Protein AF-A0A258UIR5-F1 (afdb_monomer_lite)

pLDDT: mean 78.23, std 16.19, range [40.22, 96.06]

Secondary structure (DSSP, 8-state):
--TT-TTS-THHHH-PPPHHHHTTSHHHHHHHHHHHHHHT-----S--SS-S---------

Radius of gyration: 15.94 Å; chains: 1; bounding box: 28×33×34 Å

Sequence (61 aa):
MIFGQPERPAFCASLQPSLEMCGESQTQAFAWLTRLEQLTQPTLPDSLEQLPLVANQRQVP

Foldseek 3Di:
DCPPDPVPDPVVVVDDDDCVQCPPDVVSNVVNVVVVCVVPPDPDDDDPPDDPPPVDPPDDD

Structure (mmCIF, N/CA/C/O backbone):
data_AF-A0A258UIR5-F1
#
_entry.id   AF-A0A258UIR5-F1
#
loop_
_atom_site.group_PDB
_atom_site.id
_atom_site.type_symbol
_atom_site.label_atom_id
_atom_site.label_alt_id
_atom_site.label_comp_id
_atom_site.label_asym_id
_atom_site.label_entity_id
_atom_site.label_seq_id
_atom_site.pdbx_PDB_ins_code
_atom_site.Cartn_x
_atom_site.Cartn_y
_atom_site.Cartn_z
_atom_site.occupancy
_atom_site.B_iso_or_equiv
_atom_site.auth_seq_id
_atom_site.auth_comp_id
_atom_site.auth_asym_id
_atom_site.auth_atom_id
_atom_site.pdbx_PDB_model_num
ATOM 1 N N . MET A 1 1 ? -1.260 -16.750 4.822 1.00 60.34 1 MET A N 1
ATOM 2 C CA . MET A 1 1 ? -0.243 -16.542 3.767 1.00 60.34 1 MET A CA 1
ATOM 3 C C . MET A 1 1 ? -0.924 -16.815 2.427 1.00 60.34 1 MET A C 1
ATOM 5 O O . MET A 1 1 ? -1.254 -17.959 2.175 1.00 60.34 1 MET A O 1
ATOM 9 N N . ILE A 1 2 ? -1.259 -15.783 1.641 1.00 74.19 2 ILE A N 1
ATOM 10 C CA . ILE A 1 2 ? -2.009 -15.914 0.363 1.00 74.19 2 ILE A CA 1
ATOM 11 C C . ILE A 1 2 ? -1.131 -15.649 -0.876 1.00 74.19 2 ILE A C 1
ATOM 13 O O . ILE A 1 2 ? -1.537 -15.849 -2.016 1.00 74.19 2 ILE A O 1
ATOM 17 N N . PHE A 1 3 ? 0.093 -15.162 -0.677 1.00 77.25 3 PHE A N 1
ATOM 18 C CA . PHE A 1 3 ? 1.031 -14.876 -1.759 1.00 77.25 3 PHE A CA 1
ATOM 19 C C . PHE A 1 3 ? 1.681 -16.180 -2.245 1.00 77.25 3 PHE A C 1
ATOM 21 O O . PHE A 1 3 ? 2.145 -16.962 -1.423 1.00 77.25 3 PHE A O 1
ATOM 28 N N . GLY A 1 4 ? 1.706 -16.410 -3.563 1.00 74.00 4 GLY A N 1
ATOM 29 C CA . GLY A 1 4 ? 2.309 -17.603 -4.183 1.00 74.00 4 GLY A CA 1
ATOM 30 C C . GLY A 1 4 ? 1.401 -18.837 -4.280 1.00 74.00 4 GLY A C 1
ATOM 31 O O . GLY A 1 4 ? 1.797 -19.833 -4.873 1.00 74.00 4 GLY A O 1
ATOM 32 N N . GLN A 1 5 ? 0.185 -18.763 -3.740 1.00 85.19 5 GLN A N 1
ATOM 33 C CA . GLN A 1 5 ? -0.820 -19.824 -3.811 1.00 85.19 5 GLN A CA 1
ATOM 34 C C . GLN A 1 5 ? -1.521 -19.840 -5.185 1.00 85.19 5 GLN A C 1
ATOM 36 O O . GLN A 1 5 ? -1.847 -18.762 -5.689 1.00 85.19 5 GLN A O 1
ATOM 41 N N . PRO A 1 6 ? -1.811 -21.014 -5.778 1.00 83.69 6 PRO A N 1
ATOM 42 C CA . PRO A 1 6 ? -2.520 -21.111 -7.059 1.00 83.69 6 PRO A CA 1
ATOM 43 C C . PRO A 1 6 ? -3.965 -20.599 -6.980 1.00 83.69 6 PRO A C 1
ATOM 45 O O . PRO A 1 6 ? -4.522 -20.183 -7.993 1.00 83.69 6 PRO A O 1
ATOM 48 N N . GLU A 1 7 ? -4.565 -20.577 -5.785 1.00 87.56 7 GLU A N 1
ATOM 49 C CA . GLU A 1 7 ? -5.897 -20.009 -5.557 1.00 87.56 7 GLU A CA 1
ATOM 50 C C . GLU A 1 7 ? -5.916 -18.478 -5.662 1.00 87.56 7 GLU A C 1
ATOM 52 O O . GLU A 1 7 ? -6.991 -17.892 -5.792 1.00 87.56 7 GLU A O 1
ATOM 57 N N . ARG A 1 8 ? -4.753 -17.808 -5.610 1.00 87.81 8 ARG A N 1
ATOM 58 C CA . ARG A 1 8 ? -4.664 -16.363 -5.832 1.00 87.81 8 ARG A CA 1
ATOM 59 C C . ARG A 1 8 ? -4.925 -16.084 -7.316 1.00 87.81 8 ARG A C 1
ATOM 61 O O . ARG A 1 8 ? -4.093 -16.452 -8.147 1.00 87.81 8 ARG A O 1
ATOM 68 N N . PRO A 1 9 ? -6.012 -15.374 -7.671 1.00 87.44 9 PRO A N 1
ATOM 69 C CA . PRO A 1 9 ? -6.298 -15.075 -9.066 1.00 87.44 9 PRO A CA 1
ATOM 70 C C . PRO A 1 9 ? -5.149 -14.305 -9.723 1.00 87.44 9 PRO A C 1
ATOM 72 O O . PRO A 1 9 ? -4.565 -13.404 -9.113 1.00 87.44 9 PRO A O 1
ATOM 75 N N . ALA A 1 10 ? -4.866 -14.607 -10.993 1.00 85.06 10 ALA A N 1
ATOM 76 C CA . ALA A 1 10 ? -3.776 -13.978 -11.741 1.00 85.06 10 ALA A CA 1
ATOM 77 C C . ALA A 1 10 ? -3.864 -12.438 -11.750 1.00 85.06 10 ALA A C 1
ATOM 79 O O . ALA A 1 10 ? -2.839 -11.760 -11.690 1.00 85.06 10 ALA A O 1
ATOM 80 N N . PHE A 1 11 ? -5.078 -11.871 -11.735 1.00 85.38 11 PHE A N 1
ATOM 81 C CA . PHE A 1 11 ? -5.264 -10.417 -11.720 1.00 85.38 11 PHE A CA 1
ATOM 82 C C . PHE A 1 11 ? -4.694 -9.753 -10.455 1.00 85.38 11 PHE A C 1
ATOM 84 O O . PHE A 1 11 ? -4.252 -8.607 -10.491 1.00 85.38 11 PHE A O 1
ATOM 91 N N . CYS A 1 12 ? -4.653 -10.467 -9.323 1.00 83.75 12 CYS A N 1
ATOM 92 C CA . CYS A 1 12 ? -4.079 -9.935 -8.089 1.00 83.75 12 CYS A CA 1
ATOM 93 C C . CYS A 1 12 ? -2.565 -9.703 -8.210 1.00 83.75 12 CYS A C 1
ATOM 95 O O . CYS A 1 12 ? -1.989 -9.031 -7.358 1.00 83.75 12 CYS A O 1
ATOM 97 N N . ALA A 1 13 ? -1.900 -10.308 -9.199 1.00 81.50 13 ALA A N 1
ATOM 98 C CA . ALA A 1 13 ? -0.502 -10.037 -9.529 1.00 81.50 13 ALA A CA 1
ATOM 99 C C . ALA A 1 13 ? -0.351 -8.947 -10.606 1.00 81.50 13 ALA A C 1
ATOM 101 O O . ALA A 1 13 ? 0.723 -8.368 -10.730 1.00 81.50 13 ALA A O 1
ATOM 102 N N . SER A 1 14 ? -1.409 -8.649 -11.367 1.00 83.56 14 SER A N 1
ATOM 103 C CA . SER A 1 14 ? -1.394 -7.623 -12.414 1.00 83.56 14 SER A CA 1
ATOM 104 C C . SER A 1 14 ? -1.871 -6.250 -11.942 1.00 83.56 14 SER A C 1
ATOM 106 O O . SER A 1 14 ? -1.820 -5.302 -12.722 1.00 83.56 14 SER A O 1
ATOM 108 N N . LEU A 1 15 ? -2.369 -6.128 -10.707 1.00 86.06 15 LEU A N 1
ATOM 109 C CA . LEU A 1 15 ? -2.832 -4.855 -10.162 1.00 86.06 15 LEU A CA 1
ATOM 110 C C . LEU A 1 15 ? -1.651 -3.881 -10.043 1.00 86.06 15 LEU A C 1
ATOM 112 O O . LEU A 1 15 ? -0.766 -4.066 -9.209 1.00 86.06 15 LEU A O 1
ATOM 116 N N . GLN A 1 16 ? -1.648 -2.855 -10.889 1.00 84.88 16 GLN A N 1
ATOM 117 C CA . GLN A 1 16 ? -0.695 -1.750 -10.830 1.00 84.88 16 GLN A CA 1
ATOM 118 C C . GLN A 1 16 ? -1.281 -0.615 -9.983 1.00 84.88 16 GLN A C 1
ATOM 120 O O . GLN A 1 16 ? -2.490 -0.373 -10.052 1.00 84.88 16 GLN A O 1
ATOM 125 N N . PRO A 1 17 ? -0.460 0.098 -9.199 1.00 82.81 17 PRO A N 1
ATOM 126 C CA . PRO A 1 17 ? -0.926 1.293 -8.515 1.00 82.81 17 PRO A CA 1
ATOM 127 C C . PRO A 1 17 ? -1.273 2.399 -9.525 1.00 82.81 17 PRO A C 1
ATOM 129 O O . PRO A 1 17 ? -0.607 2.550 -10.550 1.00 82.81 17 PRO A O 1
ATOM 132 N N . SER A 1 18 ? -2.320 3.177 -9.243 1.00 88.44 18 SER A N 1
ATOM 133 C CA . SER A 1 18 ? -2.727 4.311 -10.079 1.00 88.44 18 SER A CA 1
ATOM 134 C C . SER A 1 18 ? -2.038 5.612 -9.649 1.00 88.44 18 SER A C 1
ATOM 136 O O . SER A 1 18 ? -1.539 5.731 -8.528 1.00 88.44 18 SER A O 1
ATOM 138 N N . LEU A 1 19 ? -2.061 6.624 -10.524 1.00 91.75 19 LEU A N 1
ATOM 139 C CA . LEU A 1 19 ? -1.562 7.967 -10.201 1.00 91.75 19 LEU A CA 1
ATOM 140 C C . LEU A 1 19 ? -2.300 8.584 -9.002 1.00 91.75 19 LEU A C 1
ATOM 142 O O . LEU A 1 19 ? -1.683 9.252 -8.185 1.00 91.75 19 LEU A O 1
ATOM 146 N N . GLU A 1 20 ? -3.600 8.316 -8.863 1.00 87.38 20 GLU A N 1
ATOM 147 C CA . GLU A 1 20 ? -4.402 8.758 -7.715 1.00 87.38 20 GLU A CA 1
ATOM 148 C C . GLU A 1 20 ? -3.878 8.186 -6.387 1.00 87.38 20 GLU A C 1
ATOM 150 O O . GLU A 1 20 ? -3.928 8.859 -5.363 1.00 87.38 20 GLU A O 1
ATOM 155 N N . MET A 1 21 ? -3.335 6.963 -6.407 1.00 82.25 21 MET A N 1
ATOM 156 C CA . MET A 1 21 ? -2.783 6.307 -5.220 1.00 82.25 21 MET A CA 1
ATOM 157 C C . MET A 1 21 ? -1.331 6.705 -4.929 1.00 82.25 21 MET A C 1
ATOM 159 O O . MET A 1 21 ? -0.948 6.805 -3.766 1.00 82.25 21 MET A O 1
ATOM 163 N N . CYS A 1 22 ? -0.501 6.866 -5.964 1.00 87.75 22 CYS A N 1
ATOM 164 C CA . CYS A 1 22 ? 0.942 7.070 -5.799 1.00 87.75 22 CYS A CA 1
ATOM 165 C C . CYS A 1 22 ? 1.404 8.526 -5.925 1.00 87.75 22 CYS A C 1
ATOM 167 O O . CYS A 1 22 ? 2.478 8.859 -5.425 1.00 87.75 22 CYS A O 1
ATOM 169 N N . GLY A 1 23 ? 0.639 9.389 -6.591 1.00 91.12 23 GLY A N 1
ATOM 170 C CA . GLY A 1 23 ? 1.115 10.708 -6.995 1.00 91.12 23 GLY A CA 1
ATOM 171 C C . GLY A 1 23 ? 2.351 10.632 -7.900 1.00 91.12 23 GLY A C 1
ATOM 172 O O . GLY A 1 23 ? 2.641 9.606 -8.519 1.00 91.12 23 GLY A O 1
ATOM 173 N N . GLU A 1 24 ? 3.097 11.731 -7.976 1.00 95.19 24 GLU A N 1
ATOM 174 C CA . GLU A 1 24 ? 4.282 11.838 -8.847 1.00 95.19 24 GLU A CA 1
ATOM 175 C C . GLU A 1 24 ? 5.593 11.441 -8.150 1.00 95.19 24 GLU A C 1
ATOM 177 O O . GLU A 1 24 ? 6.657 11.430 -8.769 1.00 95.19 24 GLU A O 1
ATOM 182 N N . SER A 1 25 ? 5.552 11.136 -6.850 1.00 94.06 25 SER A N 1
ATOM 183 C CA . SER A 1 25 ? 6.748 10.783 -6.087 1.00 94.06 25 SER A CA 1
ATOM 184 C C . SER A 1 25 ? 6.462 9.793 -4.967 1.00 94.06 25 SER A C 1
ATOM 186 O O . SER A 1 25 ? 5.363 9.724 -4.420 1.00 94.06 25 SER A O 1
ATOM 188 N N . GLN A 1 26 ? 7.504 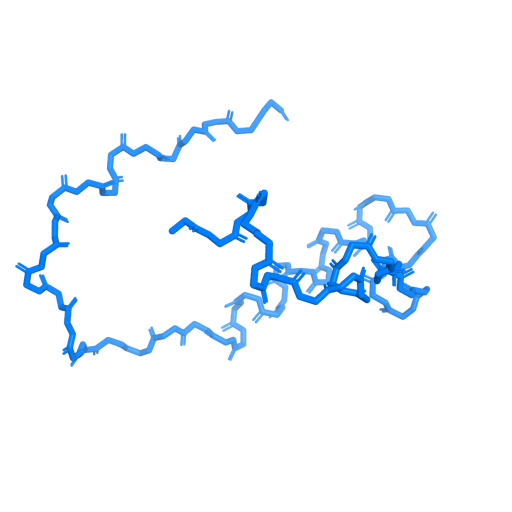9.067 -4.560 1.00 92.38 26 GLN A N 1
ATOM 189 C CA . GLN A 1 26 ? 7.447 8.154 -3.420 1.00 92.38 26 GLN A CA 1
ATOM 190 C C . GLN A 1 26 ? 6.949 8.852 -2.140 1.00 92.38 26 GLN A C 1
ATOM 192 O O . GLN A 1 26 ? 6.158 8.282 -1.394 1.00 92.38 26 GLN A O 1
ATOM 197 N N . THR A 1 27 ? 7.368 10.098 -1.895 1.00 96.06 27 THR A N 1
ATOM 198 C CA . THR A 1 27 ? 6.916 10.885 -0.738 1.00 96.06 27 THR A CA 1
ATOM 199 C C . THR A 1 27 ? 5.406 11.125 -0.760 1.00 96.06 27 THR A C 1
ATOM 201 O O . THR A 1 27 ? 4.763 11.021 0.283 1.00 96.06 27 THR A O 1
ATOM 204 N N . GLN A 1 28 ? 4.828 11.413 -1.933 1.00 94.56 28 GLN A N 1
ATOM 205 C CA . GLN A 1 28 ? 3.379 11.592 -2.074 1.00 94.56 28 GLN A CA 1
ATOM 206 C C . GLN A 1 28 ? 2.633 10.277 -1.818 1.00 94.56 28 GLN A C 1
ATOM 208 O O . GLN A 1 28 ? 1.664 10.273 -1.058 1.00 94.56 28 GLN A O 1
ATOM 213 N N . ALA A 1 29 ? 3.128 9.163 -2.368 1.00 93.81 29 ALA A N 1
ATOM 214 C CA . ALA A 1 29 ? 2.559 7.836 -2.135 1.00 93.81 29 ALA A CA 1
ATOM 215 C C . ALA A 1 29 ? 2.513 7.488 -0.639 1.00 93.81 29 ALA A C 1
ATOM 217 O O . ALA A 1 29 ? 1.476 7.066 -0.129 1.00 93.81 29 ALA A O 1
ATOM 218 N N . PHE A 1 30 ? 3.614 7.705 0.088 1.00 94.19 30 PHE A N 1
ATOM 219 C CA . PHE A 1 30 ? 3.646 7.442 1.527 1.00 94.19 30 PHE A CA 1
ATOM 220 C C . PHE A 1 30 ? 2.700 8.351 2.309 1.00 94.19 30 PHE A C 1
ATOM 222 O O . PHE A 1 30 ? 1.972 7.856 3.165 1.00 94.19 30 PHE A O 1
ATOM 229 N N . ALA A 1 31 ? 2.640 9.648 1.990 1.00 93.94 31 ALA A N 1
ATOM 230 C CA . ALA A 1 31 ? 1.695 10.558 2.635 1.00 93.94 31 ALA A CA 1
ATOM 231 C C . ALA A 1 31 ? 0.232 10.113 2.435 1.00 93.94 31 ALA A C 1
ATOM 233 O O . ALA A 1 31 ? -0.577 10.199 3.363 1.00 93.94 31 ALA A O 1
ATOM 234 N N . TRP A 1 32 ? -0.101 9.601 1.246 1.00 92.31 32 TRP A N 1
ATOM 235 C CA . TRP A 1 32 ? -1.420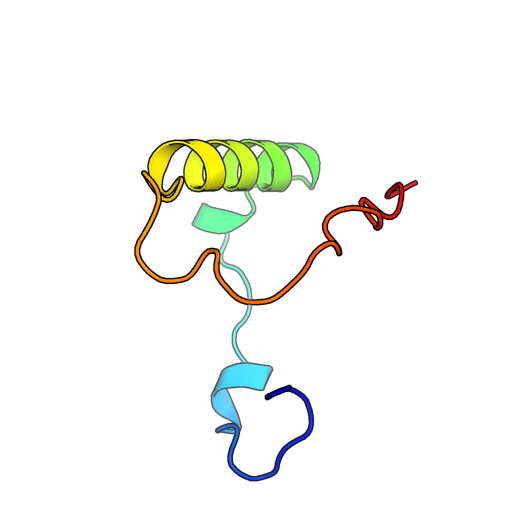 9.046 0.952 1.00 92.31 32 TRP A CA 1
ATOM 236 C C . TRP A 1 32 ? -1.716 7.774 1.757 1.00 92.31 32 TRP A C 1
ATOM 238 O O . TRP A 1 32 ? -2.751 7.696 2.420 1.00 92.31 32 TRP A O 1
ATOM 248 N N . LEU A 1 33 ? -0.794 6.806 1.762 1.00 92.56 33 LEU A N 1
ATOM 249 C CA . LEU A 1 33 ? -0.940 5.562 2.525 1.00 92.56 33 LEU A CA 1
ATOM 250 C C . LEU A 1 33 ? -1.092 5.826 4.029 1.00 92.56 33 LEU A C 1
ATOM 252 O O . LEU A 1 33 ? -2.020 5.301 4.638 1.00 92.56 33 LEU A O 1
ATOM 256 N N . THR A 1 34 ? -0.269 6.707 4.608 1.00 94.12 34 THR A N 1
ATOM 257 C CA . THR A 1 34 ? -0.370 7.087 6.028 1.00 94.12 34 THR A CA 1
ATOM 258 C C . THR A 1 34 ? -1.739 7.677 6.363 1.00 94.12 34 THR A C 1
ATOM 260 O O . THR A 1 34 ? -2.305 7.385 7.417 1.00 94.12 34 THR A O 1
ATOM 263 N N . ARG A 1 35 ? -2.312 8.488 5.464 1.00 93.62 35 ARG A N 1
ATOM 264 C CA . ARG A 1 35 ? -3.665 9.022 5.651 1.00 93.62 35 ARG A CA 1
ATOM 265 C C . ARG A 1 35 ? -4.710 7.906 5.664 1.00 93.62 35 ARG A C 1
ATOM 267 O O . ARG A 1 35 ? -5.602 7.933 6.508 1.00 93.62 35 ARG A O 1
ATOM 274 N N . LEU A 1 36 ? -4.623 6.950 4.739 1.00 93.19 36 LEU A N 1
ATOM 275 C CA . LEU A 1 36 ? -5.559 5.824 4.687 1.00 93.19 36 LEU A CA 1
ATOM 276 C C . LEU A 1 36 ? -5.464 4.963 5.944 1.00 93.19 36 LEU A C 1
ATOM 278 O O . LEU A 1 36 ? -6.493 4.687 6.550 1.00 93.19 36 LEU A O 1
ATOM 282 N N . GLU A 1 37 ? -4.249 4.624 6.377 1.00 94.25 37 GLU A N 1
ATOM 283 C CA . GLU A 1 37 ? -4.015 3.856 7.602 1.00 94.25 37 GLU A CA 1
ATOM 284 C C . GLU A 1 37 ? -4.686 4.500 8.814 1.00 94.25 37 GLU A C 1
ATOM 286 O O . GLU A 1 37 ? -5.331 3.796 9.583 1.00 94.25 37 GLU A O 1
ATOM 291 N N . GLN A 1 38 ? -4.589 5.828 8.959 1.00 94.12 38 GLN A N 1
ATOM 292 C CA . GLN A 1 38 ? -5.259 6.583 10.024 1.00 94.12 38 GLN A CA 1
ATOM 293 C C . GLN A 1 38 ? -6.788 6.519 9.926 1.00 94.12 38 GLN A C 1
ATOM 295 O O . GLN A 1 38 ? -7.463 6.341 10.938 1.00 94.12 38 GLN A O 1
ATOM 300 N N . LEU A 1 39 ? -7.336 6.661 8.717 1.00 95.06 39 LEU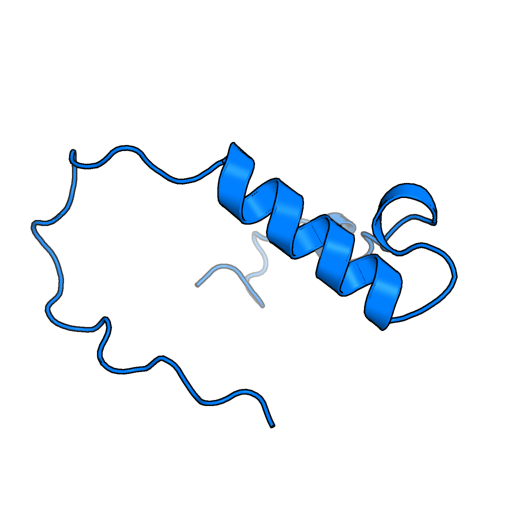 A N 1
ATOM 301 C CA . LEU A 1 39 ? -8.783 6.638 8.487 1.00 95.06 39 LEU A CA 1
ATOM 302 C C . LEU A 1 39 ? -9.394 5.245 8.668 1.00 95.06 39 LEU A C 1
ATOM 304 O O . LEU A 1 39 ? -10.563 5.141 9.032 1.00 95.06 39 LEU A O 1
ATOM 308 N N . THR A 1 40 ? -8.625 4.187 8.412 1.00 91.88 40 THR A N 1
ATOM 309 C CA . THR A 1 40 ? -9.087 2.796 8.492 1.00 91.88 40 THR A CA 1
ATOM 310 C C . THR A 1 40 ? -8.544 2.059 9.714 1.00 91.88 40 THR A C 1
ATOM 312 O O . THR A 1 40 ? -8.534 0.826 9.714 1.00 91.88 40 THR A O 1
ATOM 315 N N . GLN A 1 41 ? -8.060 2.771 10.742 1.00 90.88 41 GLN A N 1
ATOM 316 C CA . GLN A 1 41 ? -7.564 2.112 11.951 1.00 90.88 41 GLN A CA 1
ATOM 317 C C . GLN A 1 41 ? -8.667 1.248 12.576 1.00 90.88 41 GLN A C 1
ATOM 319 O O . GLN A 1 41 ? -9.793 1.722 12.764 1.00 90.88 41 GLN A O 1
ATOM 324 N N . PRO A 1 42 ? -8.366 -0.014 12.923 1.00 83.75 42 PRO A N 1
ATOM 325 C CA . PRO A 1 42 ? -9.324 -0.861 13.609 1.00 83.75 42 PRO A CA 1
ATOM 326 C C . PRO A 1 42 ? -9.574 -0.309 15.015 1.00 83.75 42 PRO A C 1
ATOM 328 O O . PRO A 1 42 ? -8.636 0.003 15.743 1.00 83.75 42 PRO A O 1
ATOM 331 N N . THR A 1 43 ? -10.837 -0.225 15.428 1.00 80.56 43 THR A N 1
ATOM 332 C CA . THR A 1 43 ? -11.193 0.332 16.745 1.00 80.56 43 THR A CA 1
ATOM 333 C C . THR A 1 43 ? -10.860 -0.605 17.925 1.00 80.56 43 THR A C 1
ATOM 335 O O . THR A 1 43 ? -10.715 -0.115 19.033 1.00 80.56 43 THR A O 1
ATOM 338 N N . LEU A 1 44 ? -10.648 -1.909 17.677 1.00 72.94 44 LEU A N 1
ATOM 339 C CA . LEU A 1 44 ? -10.400 -3.024 18.624 1.00 72.94 44 LEU A CA 1
ATOM 340 C C . LEU A 1 44 ? -11.410 -3.200 19.800 1.00 72.94 44 LEU A C 1
ATOM 342 O O . LEU A 1 44 ? -11.834 -2.212 20.392 1.00 72.94 44 LEU A O 1
ATOM 346 N N . PRO A 1 45 ? -11.727 -4.448 20.239 1.00 62.12 45 PRO A N 1
ATOM 347 C CA . PRO A 1 45 ? -11.271 -5.750 19.730 1.00 62.12 45 PRO A CA 1
ATOM 348 C C . PRO A 1 45 ? -12.408 -6.735 19.388 1.00 62.12 45 PRO A C 1
ATOM 350 O O . PRO A 1 45 ? -13.446 -6.728 20.030 1.00 62.12 45 PRO A O 1
ATOM 353 N N . ASP A 1 46 ? -12.160 -7.670 18.464 1.00 58.03 46 ASP A N 1
ATOM 354 C CA . ASP A 1 46 ? -12.896 -8.951 18.483 1.00 58.03 46 ASP A CA 1
ATOM 355 C C . ASP A 1 46 ? -12.025 -10.190 18.201 1.00 58.03 46 ASP A C 1
ATOM 357 O O . ASP A 1 46 ? -12.524 -11.297 18.055 1.00 58.03 46 ASP A O 1
ATOM 361 N N . SER A 1 47 ? -10.694 -10.053 18.168 1.00 53.00 47 SER A N 1
ATOM 362 C CA . SER A 1 47 ? -9.756 -11.191 18.215 1.00 53.00 47 SER A CA 1
ATOM 363 C C . SER A 1 47 ? -8.353 -10.729 18.633 1.00 53.00 47 SER A C 1
ATOM 365 O O . SER A 1 47 ? -7.393 -10.847 17.878 1.00 53.00 47 SER A O 1
ATOM 367 N N . LEU A 1 48 ? -8.222 -10.179 19.845 1.00 62.34 48 LEU A N 1
ATOM 368 C CA . LEU A 1 48 ? -6.918 -10.005 20.510 1.00 62.34 48 LEU A CA 1
ATOM 369 C C . LEU A 1 48 ? -6.433 -11.284 21.218 1.00 62.34 48 LEU A C 1
ATOM 371 O O . LEU A 1 48 ? -5.432 -11.244 21.924 1.00 62.34 48 LEU A O 1
ATOM 375 N N . GLU A 1 49 ? -7.094 -12.430 21.042 1.00 57.22 49 GLU A N 1
ATOM 376 C CA . GLU A 1 49 ? -6.719 -13.646 21.776 1.00 57.22 49 GLU A CA 1
ATOM 377 C C . GLU A 1 49 ? -5.536 -14.434 21.196 1.00 57.22 49 GLU A C 1
ATOM 379 O O . GLU A 1 49 ? -5.101 -15.397 21.822 1.00 57.22 49 GLU A O 1
ATOM 384 N N . GLN A 1 50 ? -4.940 -14.054 20.058 1.00 54.81 50 GLN A N 1
ATOM 385 C CA . GLN A 1 50 ? -3.781 -14.787 19.524 1.00 54.81 50 GLN A CA 1
ATOM 386 C C . GLN A 1 50 ? -2.740 -13.868 18.872 1.00 54.81 50 GLN A C 1
ATOM 388 O O . GLN A 1 50 ? -2.636 -13.811 17.651 1.00 54.81 50 GLN A O 1
ATOM 393 N N . LEU A 1 51 ? -1.922 -13.186 19.686 1.00 53.81 51 LEU A N 1
ATOM 394 C CA . LEU A 1 51 ? -0.463 -13.424 19.760 1.00 53.81 51 LEU A CA 1
ATOM 395 C C . LEU A 1 51 ? 0.304 -12.244 20.405 1.00 53.81 51 LEU A C 1
ATOM 397 O O . LEU A 1 51 ? 0.097 -11.089 20.033 1.00 53.81 51 LEU A O 1
ATOM 401 N N . PRO A 1 52 ? 1.300 -12.521 21.272 1.00 49.38 52 PRO A N 1
ATOM 402 C CA . PRO A 1 52 ? 2.218 -11.536 21.853 1.00 49.38 52 PRO A CA 1
ATOM 403 C C . 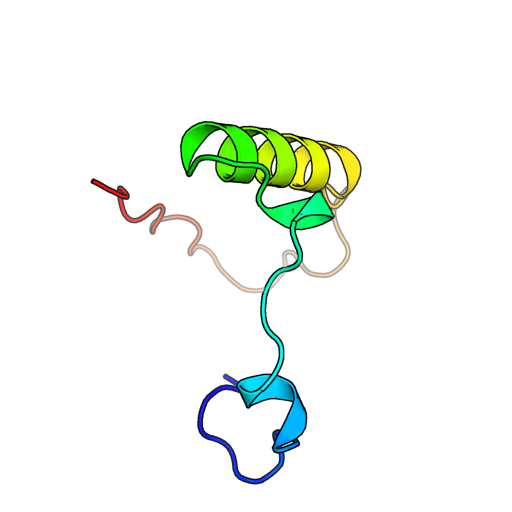PRO A 1 52 ? 3.327 -11.100 20.867 1.00 49.38 52 PRO A C 1
ATOM 405 O O . PRO A 1 52 ? 4.495 -11.011 21.240 1.00 49.38 52 PRO A O 1
ATOM 408 N N . LEU A 1 53 ? 2.999 -10.861 19.588 1.00 56.84 53 LEU A N 1
ATOM 409 C CA . LEU A 1 53 ? 3.994 -10.716 18.513 1.00 56.84 53 LEU A CA 1
ATOM 410 C C . LEU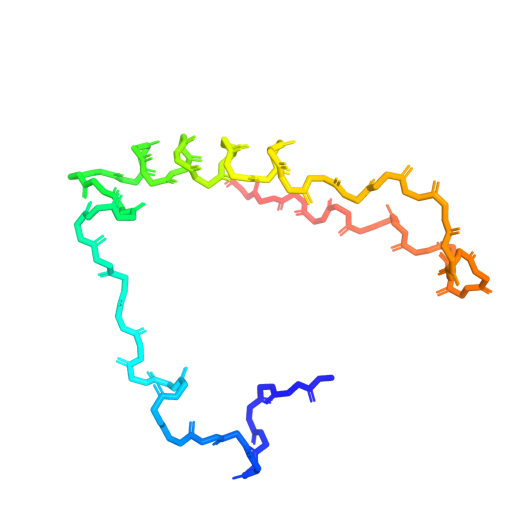 A 1 53 ? 3.945 -9.396 17.725 1.00 56.84 53 LEU A C 1
ATOM 412 O O . LEU A 1 53 ? 4.415 -9.350 16.593 1.00 56.84 53 LEU A O 1
ATOM 416 N N . VAL A 1 54 ? 3.505 -8.286 18.328 1.00 55.44 54 VAL A N 1
ATOM 417 C CA . VAL A 1 54 ? 3.824 -6.937 17.793 1.00 55.44 54 VAL A CA 1
ATOM 418 C C . VAL A 1 54 ? 5.261 -6.510 18.166 1.00 55.44 54 VAL A C 1
ATOM 420 O O . VAL A 1 54 ? 5.594 -5.334 18.214 1.00 55.44 54 VAL A O 1
ATOM 423 N N . ALA A 1 55 ? 6.149 -7.475 18.422 1.00 51.84 55 ALA A N 1
ATOM 424 C CA . ALA A 1 55 ? 7.577 -7.266 18.665 1.00 51.84 55 ALA A CA 1
ATOM 425 C C . ALA A 1 55 ? 8.410 -7.283 17.368 1.00 51.84 55 ALA A C 1
ATOM 427 O O . ALA A 1 55 ? 9.612 -7.529 17.405 1.00 51.84 55 ALA A O 1
ATOM 428 N N . ASN A 1 56 ? 7.790 -7.064 16.205 1.00 57.41 56 ASN A N 1
ATOM 429 C CA . ASN A 1 56 ? 8.511 -7.008 14.936 1.00 57.41 56 ASN A CA 1
ATOM 430 C C . ASN A 1 56 ? 7.996 -5.883 14.034 1.00 57.41 56 ASN A C 1
ATOM 432 O O . ASN A 1 56 ? 7.691 -6.092 12.861 1.00 57.41 56 ASN A O 1
ATOM 436 N N . GLN A 1 57 ? 7.962 -4.665 14.583 1.00 61.19 57 GLN A N 1
ATOM 437 C CA . GLN A 1 57 ? 8.179 -3.461 13.783 1.00 61.19 57 GLN A CA 1
ATOM 438 C C . GLN A 1 57 ? 9.605 -3.553 13.220 1.00 61.19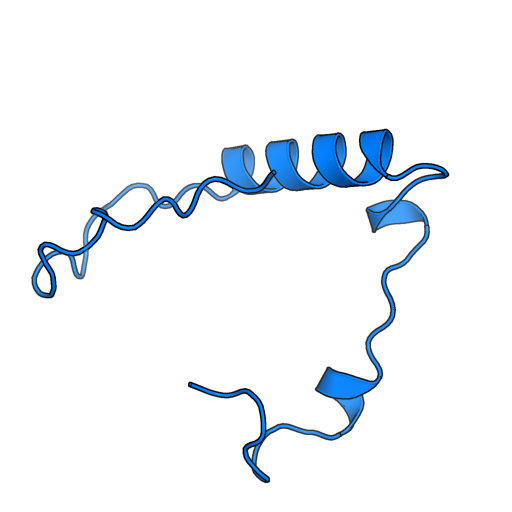 57 GLN A C 1
ATOM 440 O O . GLN A 1 57 ? 10.544 -2.977 13.770 1.00 61.19 57 GLN A O 1
ATOM 445 N N . ARG A 1 58 ? 9.795 -4.365 12.167 1.00 58.62 58 ARG A N 1
ATOM 446 C CA . ARG A 1 58 ? 11.028 -4.357 11.384 1.00 58.62 58 ARG A CA 1
ATOM 447 C C . ARG A 1 58 ? 11.171 -2.945 10.855 1.00 58.62 58 ARG A C 1
ATOM 449 O O . ARG A 1 58 ? 10.421 -2.538 9.975 1.00 58.62 58 ARG A O 1
ATOM 456 N N . GLN A 1 59 ? 12.114 -2.230 11.453 1.00 51.66 59 GLN A N 1
ATOM 457 C CA . GLN A 1 59 ? 12.688 -0.997 10.958 1.00 51.66 59 GLN A CA 1
ATOM 458 C C . GLN A 1 59 ? 12.783 -1.081 9.427 1.00 51.66 59 GLN A C 1
ATOM 460 O O . GLN A 1 59 ? 13.547 -1.886 8.890 1.00 51.66 59 GLN A O 1
ATOM 465 N N . VAL A 1 60 ? 11.950 -0.308 8.734 1.00 40.22 60 VAL A N 1
ATOM 466 C CA . VAL A 1 60 ? 12.164 -0.016 7.317 1.00 40.22 60 VAL A CA 1
ATOM 467 C C . VAL A 1 60 ? 13.360 0.945 7.289 1.00 40.22 60 VAL A C 1
ATOM 469 O O . VAL A 1 60 ? 13.352 1.882 8.094 1.00 40.22 60 VAL A O 1
ATOM 472 N N . PRO A 1 61 ? 14.420 0.682 6.500 1.00 45.59 61 PRO A N 1
ATOM 473 C CA . PRO A 1 61 ? 15.516 1.637 6.359 1.00 45.59 61 PRO A CA 1
ATOM 474 C C . PRO A 1 61 ? 15.025 2.977 5.804 1.00 45.59 61 PRO A C 1
ATOM 476 O O . PRO A 1 61 ? 14.068 2.967 4.995 1.00 45.59 61 PRO A O 1
#